Protein AF-A0A0Q2M8T0-F1 (afdb_monomer_lite)

Secondary structure (DSSP, 8-state):
-PPPPPPEE---TTTTTTT----SS-TTHHHHHHHHHTT--HHHHHHHHHHHHHHTT-TTHHHH---HHHHHHHHHHTT-EESSS-TTS-B-HHHHHHHHHH-SEEEEEETTS-EEEEETTEEESSSTTS--S-TTS---S-EEEEEEPPTT----------

Organism: Mycobacterium gordonae (NCBI:txid1778)

Radius of gyration: 14.78 Å; chains: 1; bounding box: 36×41×44 Å

pLDDT: mean 76.25, std 16.38, range [33.78, 93.06]

Foldseek 3Di:
DDDDFQFADEAPLCCVVVVHDDQPPLQQLLLSACSVQLVHHSVVSLVVQQVLCVVVVRHSCNRNPDQVVSSVVSCVVQQKAWFPNDQDDQQAPVSVVVLVVVAQKKWWAFPVGGIWIQGNRHTYHNQGRDDDPPSRGRDPNGTRIMIGHHPPPPPPDDPPDD

Structure (mmCIF, N/CA/C/O backbone):
data_AF-A0A0Q2M8T0-F1
#
_entry.id   AF-A0A0Q2M8T0-F1
#
loop_
_atom_site.group_PDB
_atom_site.id
_atom_site.type_symbol
_atom_site.label_atom_id
_atom_site.label_alt_id
_atom_site.label_comp_id
_atom_site.label_asym_id
_atom_site.label_entity_id
_atom_site.label_seq_id
_atom_site.pdbx_PDB_ins_code
_atom_site.Cartn_x
_atom_site.Cartn_y
_atom_site.Cartn_z
_atom_site.occupancy
_atom_site.B_iso_or_equiv
_atom_site.auth_seq_id
_atom_site.auth_comp_id
_atom_site.auth_asym_id
_atom_site.auth_atom_id
_atom_site.pdbx_PDB_model_num
ATOM 1 N N . MET A 1 1 ? -2.646 9.149 24.767 1.00 40.44 1 MET A N 1
ATOM 2 C CA . MET A 1 1 ? -1.666 8.253 25.423 1.00 40.44 1 MET A CA 1
ATOM 3 C C . MET A 1 1 ? -0.682 7.797 24.356 1.00 40.44 1 MET A C 1
ATOM 5 O O . MET A 1 1 ? -1.153 7.587 23.244 1.00 40.44 1 MET A O 1
ATOM 9 N N . PRO A 1 2 ? 0.635 7.709 24.614 1.00 48.50 2 PRO A N 1
ATOM 10 C CA . PRO A 1 2 ? 1.557 7.165 23.618 1.00 48.50 2 PRO A CA 1
ATOM 11 C C . PRO A 1 2 ? 1.166 5.711 23.328 1.00 48.50 2 PRO A C 1
ATOM 13 O O . PRO A 1 2 ? 0.885 4.961 24.263 1.00 48.50 2 PRO A O 1
ATOM 16 N N . MET A 1 3 ? 1.067 5.346 22.048 1.00 55.81 3 MET A N 1
ATOM 17 C CA . MET A 1 3 ? 0.673 3.994 21.658 1.00 55.81 3 MET A CA 1
ATOM 18 C C . MET A 1 3 ? 1.683 2.961 22.148 1.00 55.81 3 MET A C 1
ATOM 20 O O . MET A 1 3 ? 2.882 3.232 22.229 1.00 55.81 3 MET A O 1
ATOM 24 N N . THR A 1 4 ? 1.200 1.743 22.373 1.00 58.69 4 THR A N 1
ATOM 25 C CA . THR A 1 4 ? 2.047 0.567 22.199 1.00 58.69 4 THR A CA 1
ATOM 26 C C . THR A 1 4 ? 2.417 0.496 20.712 1.00 58.69 4 THR A C 1
ATOM 28 O O . THR A 1 4 ? 1.516 0.454 19.877 1.00 58.69 4 THR A O 1
ATOM 31 N N . PRO A 1 5 ? 3.705 0.541 20.352 1.00 68.81 5 PRO A N 1
ATOM 32 C CA . PRO A 1 5 ? 4.138 0.394 18.967 1.00 68.81 5 PRO A CA 1
ATOM 33 C C . PRO A 1 5 ? 3.562 -0.885 18.367 1.00 68.81 5 PRO A C 1
ATOM 35 O O . PRO A 1 5 ? 3.505 -1.916 19.042 1.00 68.81 5 PRO A O 1
ATOM 38 N N . LEU A 1 6 ? 3.161 -0.823 17.097 1.00 75.50 6 LEU A N 1
A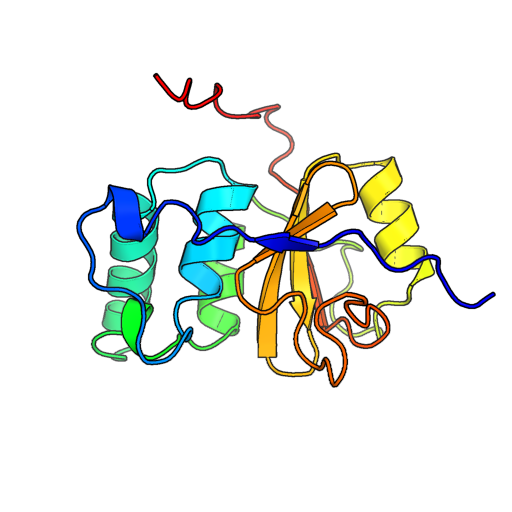TOM 39 C CA . LEU A 1 6 ? 2.759 -2.033 16.390 1.00 75.50 6 LEU A CA 1
ATOM 40 C C . LEU A 1 6 ? 3.987 -2.946 16.231 1.00 75.50 6 LEU A C 1
ATOM 42 O O . LEU A 1 6 ? 5.049 -2.452 15.835 1.00 75.50 6 LEU A O 1
ATOM 46 N N . PRO A 1 7 ? 3.868 -4.257 16.510 1.00 82.62 7 PRO A N 1
ATOM 47 C CA . PRO A 1 7 ? 4.944 -5.207 16.265 1.00 82.62 7 PRO A CA 1
ATOM 48 C C . PRO A 1 7 ? 5.401 -5.162 14.805 1.00 82.62 7 PRO A C 1
ATOM 50 O O . PRO A 1 7 ? 4.567 -5.116 13.899 1.00 82.62 7 PRO A O 1
ATOM 53 N N . LEU A 1 8 ? 6.714 -5.214 14.574 1.00 82.25 8 LEU A N 1
ATOM 54 C CA . LEU A 1 8 ? 7.286 -5.365 13.239 1.00 82.25 8 LEU A CA 1
ATOM 55 C C . LEU A 1 8 ? 7.510 -6.847 12.930 1.00 82.25 8 LEU A C 1
ATOM 57 O O . LEU A 1 8 ? 8.228 -7.542 13.649 1.00 82.25 8 LEU A O 1
ATOM 61 N N . VAL A 1 9 ? 6.945 -7.305 11.821 1.00 86.38 9 VAL A N 1
ATOM 62 C CA . VAL A 1 9 ? 7.237 -8.594 11.199 1.00 86.38 9 VAL A CA 1
ATOM 63 C C . VAL A 1 9 ? 8.039 -8.319 9.934 1.00 86.38 9 VAL A C 1
ATOM 65 O O . VAL A 1 9 ? 7.534 -7.720 8.984 1.00 86.38 9 VAL A O 1
ATOM 68 N N . LEU A 1 10 ? 9.298 -8.760 9.921 1.00 86.06 10 LEU A N 1
ATOM 69 C CA . LEU A 1 10 ? 10.145 -8.621 8.741 1.00 86.06 10 LEU A CA 1
ATOM 70 C C . LEU A 1 10 ? 9.580 -9.472 7.605 1.00 86.06 10 LEU A C 1
ATOM 72 O O . LEU A 1 10 ? 9.553 -10.698 7.687 1.00 86.06 10 LEU A O 1
ATOM 76 N N . SER A 1 11 ? 9.115 -8.805 6.553 1.00 87.12 11 SER A N 1
ATOM 77 C CA . SER A 1 11 ? 8.556 -9.448 5.370 1.00 87.12 11 SER A CA 1
ATOM 78 C C . SER A 1 11 ? 8.988 -8.700 4.118 1.00 87.12 11 SER A C 1
ATOM 80 O O . SER A 1 11 ? 8.799 -7.489 4.000 1.00 87.12 11 SER A O 1
ATOM 82 N N . ASP A 1 12 ? 9.555 -9.434 3.165 1.00 85.44 12 ASP A N 1
ATOM 83 C CA . ASP A 1 12 ? 9.894 -8.931 1.834 1.00 85.44 12 ASP A CA 1
ATOM 84 C C . ASP A 1 12 ? 8.716 -9.048 0.845 1.00 85.44 12 ASP A C 1
ATOM 86 O O . ASP A 1 12 ? 8.883 -8.808 -0.350 1.00 85.44 12 ASP A O 1
ATOM 90 N N . GLY A 1 13 ? 7.535 -9.451 1.332 1.00 83.25 13 GLY A N 1
ATOM 91 C CA . GLY A 1 13 ? 6.342 -9.692 0.525 1.00 83.25 13 GLY A CA 1
ATOM 92 C C . GLY A 1 13 ? 6.471 -10.831 -0.486 1.00 83.25 13 GLY A C 1
ATOM 93 O O . GLY A 1 13 ? 5.680 -10.876 -1.422 1.00 83.25 13 GLY A O 1
ATOM 94 N N . GLY A 1 14 ? 7.456 -11.724 -0.335 1.00 87.12 14 GLY A N 1
ATOM 95 C CA . GLY A 1 14 ? 7.727 -12.823 -1.266 1.00 87.12 14 GLY A CA 1
ATOM 96 C C . GLY A 1 14 ? 8.731 -12.476 -2.369 1.00 87.12 14 GLY A C 1
ATOM 97 O O . GLY A 1 14 ? 8.845 -13.222 -3.342 1.00 87.12 14 GLY A O 1
ATOM 98 N N . ARG A 1 15 ? 9.469 -11.364 -2.247 1.00 86.81 15 ARG A N 1
ATOM 99 C CA . ARG A 1 15 ? 10.483 -10.946 -3.231 1.00 86.81 15 ARG A CA 1
ATOM 100 C C . ARG A 1 15 ? 11.555 -12.016 -3.459 1.00 86.81 15 ARG A C 1
ATOM 102 O O . ARG A 1 15 ? 11.864 -12.329 -4.608 1.00 86.81 15 ARG A O 1
ATOM 109 N N . ALA A 1 16 ? 12.121 -12.579 -2.395 1.00 86.19 16 ALA A N 1
ATOM 110 C CA . ALA A 1 16 ? 13.143 -13.617 -2.501 1.00 86.19 16 ALA A CA 1
ATOM 111 C C . ALA A 1 16 ? 12.574 -14.908 -3.111 1.00 86.19 16 ALA A C 1
ATOM 113 O O . ALA A 1 16 ? 13.211 -15.512 -3.973 1.00 86.19 16 ALA A O 1
ATOM 114 N N . ALA A 1 17 ? 11.347 -15.289 -2.733 1.00 86.06 17 ALA A N 1
ATOM 115 C CA . ALA A 1 17 ? 10.642 -16.437 -3.310 1.00 86.06 17 ALA A CA 1
ATOM 116 C C . ALA A 1 17 ? 10.350 -16.253 -4.812 1.00 86.06 17 ALA A C 1
ATOM 118 O O . ALA A 1 17 ? 10.358 -17.217 -5.573 1.00 86.06 17 ALA A O 1
ATOM 119 N N . ALA A 1 18 ? 10.176 -15.008 -5.264 1.00 83.81 18 ALA A N 1
ATOM 120 C CA . ALA A 1 18 ? 10.074 -14.648 -6.676 1.00 83.81 18 ALA A CA 1
ATOM 121 C C . ALA A 1 18 ? 11.407 -14.747 -7.451 1.00 83.81 18 ALA A C 1
ATOM 123 O O . ALA A 1 18 ? 11.437 -14.460 -8.648 1.00 83.81 18 ALA A O 1
ATOM 124 N N . GLY A 1 19 ? 12.511 -15.130 -6.797 1.00 82.38 19 GLY A N 1
ATOM 125 C CA . GLY A 1 19 ? 13.833 -15.255 -7.414 1.00 82.38 19 GLY A CA 1
ATOM 126 C C . GLY A 1 19 ? 14.527 -13.917 -7.681 1.00 82.38 19 GLY A C 1
ATOM 127 O O . GLY A 1 19 ? 15.525 -13.875 -8.400 1.00 82.38 19 GLY A O 1
ATOM 128 N N . LEU A 1 20 ? 14.013 -12.820 -7.120 1.00 79.38 20 LEU A N 1
ATOM 129 C CA . LEU A 1 20 ? 14.614 -11.500 -7.263 1.00 79.38 20 LEU A CA 1
ATOM 130 C C . LEU A 1 20 ? 15.709 -11.305 -6.214 1.00 79.38 20 LEU A C 1
ATOM 132 O O . LEU A 1 20 ? 15.546 -11.640 -5.040 1.00 79.38 20 LEU A O 1
ATOM 136 N N . VAL A 1 21 ? 16.829 -10.718 -6.641 1.00 74.44 21 VAL A N 1
ATOM 137 C CA . VAL A 1 21 ? 17.949 -10.367 -5.756 1.00 74.44 21 VAL A CA 1
ATOM 138 C C . VAL A 1 21 ? 17.433 -9.461 -4.623 1.00 74.44 21 VAL A C 1
ATOM 140 O O . VAL A 1 21 ? 16.552 -8.619 -4.882 1.00 74.44 21 VAL A O 1
ATOM 143 N N . PRO A 1 22 ? 17.955 -9.602 -3.382 1.00 63.69 22 PRO A N 1
ATOM 144 C CA . PRO A 1 22 ? 17.628 -8.699 -2.284 1.00 63.69 22 PRO A CA 1
ATOM 145 C C . PRO A 1 22 ? 17.687 -7.247 -2.753 1.00 63.69 22 PRO A C 1
ATOM 147 O O . PRO A 1 22 ? 18.658 -6.836 -3.394 1.00 63.69 22 PRO A O 1
ATOM 150 N N . ALA A 1 23 ? 16.615 -6.493 -2.504 1.00 57.53 23 ALA A N 1
ATOM 151 C CA . ALA A 1 23 ? 16.504 -5.128 -2.993 1.00 57.53 23 ALA A CA 1
ATOM 152 C C . ALA A 1 23 ? 17.671 -4.298 -2.444 1.00 57.53 23 ALA A C 1
ATOM 154 O O . ALA A 1 23 ? 17.764 -4.073 -1.242 1.00 57.53 23 ALA A O 1
ATOM 155 N N . VAL A 1 24 ? 18.541 -3.795 -3.323 1.00 54.34 24 VAL A N 1
ATOM 156 C CA . VAL A 1 24 ? 19.629 -2.884 -2.924 1.00 54.34 24 VAL A CA 1
ATOM 157 C C . VAL A 1 24 ? 19.059 -1.575 -2.358 1.00 54.34 24 VAL A C 1
ATOM 159 O O . VAL A 1 24 ? 19.718 -0.881 -1.590 1.00 54.34 24 VAL A O 1
ATOM 162 N N . THR A 1 25 ? 17.820 -1.230 -2.726 1.00 59.72 25 THR A N 1
ATOM 163 C CA . THR A 1 25 ? 17.234 0.089 -2.475 1.00 59.72 25 THR A CA 1
ATOM 164 C C . THR A 1 25 ? 15.950 0.080 -1.635 1.00 59.72 25 THR A C 1
ATOM 166 O O . THR A 1 25 ? 15.501 1.159 -1.269 1.00 59.72 25 THR A O 1
ATOM 169 N N . ASN A 1 26 ? 15.353 -1.075 -1.297 1.00 68.31 26 ASN A N 1
ATOM 170 C CA . ASN A 1 26 ? 14.044 -1.197 -0.611 1.00 68.31 26 ASN A CA 1
ATOM 171 C C . ASN A 1 26 ? 12.889 -0.355 -1.211 1.00 68.31 26 ASN A C 1
ATOM 173 O O . ASN A 1 26 ? 11.845 -0.194 -0.574 1.00 68.31 26 ASN A O 1
ATOM 177 N N . LYS A 1 27 ? 13.049 0.157 -2.439 1.00 79.75 27 LYS A N 1
ATOM 178 C CA . LYS A 1 27 ? 12.129 1.097 -3.103 1.00 79.75 27 LYS A CA 1
ATOM 179 C C . LYS A 1 27 ? 10.836 0.455 -3.612 1.00 79.75 27 LYS A C 1
ATOM 181 O O . LYS A 1 27 ? 9.929 1.154 -4.046 1.00 79.75 27 LYS A O 1
ATOM 186 N N . ASP A 1 28 ? 10.724 -0.861 -3.522 1.00 85.19 28 ASP A N 1
ATOM 187 C CA . ASP A 1 28 ? 9.563 -1.661 -3.902 1.00 85.19 28 ASP A CA 1
ATOM 188 C C . ASP A 1 28 ? 8.504 -1.755 -2.787 1.00 85.19 28 ASP A C 1
ATOM 190 O O . ASP A 1 28 ? 7.723 -2.703 -2.756 1.00 85.19 28 ASP A O 1
ATOM 194 N N . CYS A 1 29 ? 8.464 -0.790 -1.860 1.00 88.00 29 CYS A N 1
ATOM 195 C CA . CYS A 1 29 ? 7.529 -0.783 -0.729 1.00 88.00 29 CYS A CA 1
ATOM 196 C C . CYS A 1 29 ? 6.064 -0.908 -1.170 1.00 88.00 29 CYS A C 1
ATOM 198 O O . CYS A 1 29 ? 5.305 -1.657 -0.564 1.00 88.00 29 CYS A O 1
ATOM 200 N N . VAL A 1 30 ? 5.695 -0.285 -2.294 1.00 90.62 30 VAL A N 1
ATOM 201 C CA . VAL A 1 30 ? 4.360 -0.426 -2.894 1.00 90.62 30 VAL A CA 1
ATOM 202 C C . VAL A 1 30 ? 4.073 -1.872 -3.296 1.00 90.62 30 VAL A C 1
ATOM 204 O O . VAL A 1 30 ? 3.016 -2.405 -2.963 1.00 90.62 30 VAL A O 1
ATOM 207 N N . THR A 1 31 ? 5.027 -2.529 -3.960 1.00 92.44 31 THR A N 1
ATOM 208 C CA . THR A 1 31 ? 4.906 -3.935 -4.361 1.00 92.44 31 THR A CA 1
ATOM 209 C C . THR A 1 31 ? 4.770 -4.839 -3.141 1.00 92.44 31 THR A C 1
ATOM 211 O O . THR A 1 31 ? 3.869 -5.672 -3.101 1.00 92.44 31 THR A O 1
ATOM 214 N N . ARG A 1 32 ? 5.617 -4.648 -2.120 1.00 91.38 32 ARG A N 1
ATOM 215 C CA . ARG A 1 32 ? 5.575 -5.448 -0.886 1.00 91.38 32 ARG A CA 1
ATOM 216 C C . ARG A 1 32 ? 4.254 -5.263 -0.145 1.00 91.38 32 ARG A C 1
ATOM 218 O O . ARG A 1 32 ? 3.597 -6.249 0.170 1.00 91.38 32 ARG A O 1
ATOM 225 N N . ALA A 1 33 ? 3.838 -4.018 0.083 1.00 92.00 33 ALA A N 1
ATOM 226 C CA . ALA A 1 33 ? 2.611 -3.703 0.807 1.00 92.00 33 ALA A CA 1
ATOM 227 C C . ALA A 1 33 ? 1.373 -4.310 0.132 1.00 92.00 33 ALA A C 1
ATOM 229 O O . ALA A 1 33 ? 0.547 -4.920 0.807 1.00 92.00 33 ALA A O 1
ATOM 230 N N . ILE A 1 34 ? 1.262 -4.206 -1.197 1.00 93.06 34 ILE A N 1
ATOM 231 C CA . ILE A 1 34 ? 0.140 -4.796 -1.940 1.00 93.06 34 ILE A CA 1
ATOM 232 C C . ILE A 1 34 ? 0.235 -6.327 -1.963 1.00 93.06 34 ILE A C 1
ATOM 234 O O . ILE A 1 34 ? -0.779 -6.987 -1.756 1.00 93.06 34 ILE A O 1
ATOM 238 N N . ALA A 1 35 ? 1.420 -6.914 -2.165 1.00 92.94 35 ALA A N 1
ATOM 239 C CA . ALA A 1 35 ? 1.590 -8.371 -2.153 1.00 92.94 35 ALA A CA 1
ATOM 240 C C . ALA A 1 35 ? 1.177 -8.980 -0.805 1.00 92.94 35 ALA A C 1
ATOM 242 O O . ALA A 1 35 ? 0.445 -9.969 -0.767 1.00 92.94 35 ALA A O 1
ATOM 243 N N . ILE A 1 36 ? 1.573 -8.340 0.297 1.00 91.94 36 ILE A N 1
ATOM 244 C CA . ILE A 1 36 ? 1.228 -8.767 1.654 1.00 91.94 36 ILE A CA 1
ATOM 245 C C . ILE A 1 36 ? -0.256 -8.520 1.943 1.00 91.94 36 ILE A C 1
ATOM 247 O O . ILE A 1 36 ? -0.963 -9.437 2.363 1.00 91.94 36 ILE A O 1
ATOM 251 N N . GLY A 1 37 ? -0.735 -7.294 1.717 1.00 90.69 37 GLY A N 1
ATOM 252 C CA . GLY A 1 37 ? -2.095 -6.883 2.065 1.00 90.69 37 GLY A CA 1
ATOM 253 C C . GLY A 1 37 ? -3.165 -7.577 1.222 1.00 90.69 37 GLY A C 1
ATOM 254 O O . GLY A 1 37 ? -4.152 -8.071 1.759 1.00 90.69 37 GLY A O 1
ATOM 255 N N . ASP A 1 38 ? -2.957 -7.671 -0.092 1.00 90.94 38 ASP A N 1
ATOM 256 C CA . ASP A 1 38 ? -3.898 -8.308 -1.026 1.00 90.94 38 ASP A CA 1
ATOM 257 C C . ASP A 1 38 ? -3.652 -9.819 -1.183 1.00 90.94 38 ASP A C 1
ATOM 259 O O . ASP A 1 38 ? -4.379 -10.499 -1.911 1.00 90.94 38 ASP A O 1
ATOM 263 N N . ARG A 1 39 ? -2.631 -10.352 -0.492 1.00 89.50 39 ARG A N 1
ATOM 264 C CA . ARG A 1 39 ? -2.213 -11.763 -0.522 1.00 89.50 39 ARG A CA 1
ATOM 265 C C . ARG A 1 39 ? -1.972 -12.268 -1.943 1.00 89.50 39 ARG A C 1
ATOM 267 O O . ARG A 1 39 ? -2.480 -13.318 -2.342 1.00 89.50 39 ARG A O 1
ATOM 274 N N . ARG A 1 40 ? -1.210 -11.501 -2.719 1.00 90.06 40 ARG A N 1
ATOM 275 C CA . ARG A 1 40 ? -0.853 -11.841 -4.100 1.00 90.06 40 ARG A CA 1
ATOM 276 C C . ARG A 1 40 ? 0.607 -12.247 -4.221 1.00 90.06 40 ARG A C 1
ATOM 278 O O . ARG A 1 40 ? 1.434 -11.730 -3.471 1.00 90.06 40 ARG A O 1
ATOM 285 N N . PRO A 1 41 ? 0.947 -13.100 -5.203 1.00 91.25 41 PRO A N 1
ATOM 286 C CA . PRO A 1 41 ? 2.336 -13.359 -5.541 1.00 91.25 41 PRO A CA 1
ATOM 287 C C . PRO A 1 41 ? 3.077 -12.048 -5.811 1.00 91.25 41 PRO A C 1
ATOM 289 O O . PRO A 1 41 ? 2.600 -11.202 -6.573 1.00 91.25 41 PRO A O 1
ATOM 292 N N . TYR A 1 42 ? 4.268 -11.902 -5.228 1.00 90.75 42 TYR A N 1
ATOM 293 C CA . TYR A 1 42 ? 5.110 -10.722 -5.428 1.00 90.75 42 TYR A CA 1
ATOM 294 C C . TYR A 1 42 ? 5.298 -10.404 -6.917 1.00 90.75 42 TYR A C 1
ATOM 296 O O . TYR A 1 42 ? 5.203 -9.252 -7.326 1.00 90.75 42 TYR A O 1
ATOM 304 N N . THR A 1 43 ? 5.522 -11.430 -7.745 1.00 90.88 43 THR A N 1
ATOM 305 C CA . THR A 1 43 ? 5.708 -11.300 -9.199 1.00 90.88 43 THR A CA 1
ATOM 306 C C . THR A 1 43 ? 4.507 -10.675 -9.901 1.00 90.88 43 THR A C 1
ATOM 308 O O . THR A 1 43 ? 4.691 -9.838 -10.783 1.00 90.88 43 THR A O 1
ATOM 311 N N . GLU A 1 44 ? 3.290 -11.047 -9.503 1.00 93.06 44 GLU A N 1
ATOM 312 C CA . GLU A 1 44 ? 2.049 -10.511 -10.064 1.00 93.06 44 GLU A CA 1
ATOM 313 C C . GLU A 1 44 ? 1.929 -9.018 -9.743 1.00 93.06 44 GLU A C 1
ATOM 315 O O . GLU A 1 44 ? 1.733 -8.193 -10.637 1.00 93.06 44 GLU A O 1
ATOM 320 N N . VAL A 1 45 ? 2.130 -8.648 -8.477 1.00 92.75 45 VAL A N 1
ATOM 321 C CA . VAL A 1 45 ? 2.069 -7.245 -8.047 1.00 92.75 45 VAL A CA 1
ATOM 322 C C . VAL A 1 45 ? 3.196 -6.428 -8.672 1.00 92.75 45 VAL A C 1
ATOM 324 O O . VAL A 1 45 ? 2.969 -5.311 -9.131 1.00 92.75 45 VAL A O 1
ATOM 327 N N . HIS A 1 46 ? 4.401 -6.989 -8.754 1.00 91.44 46 HIS A N 1
ATOM 328 C CA . HIS A 1 46 ? 5.543 -6.348 -9.393 1.00 91.44 46 HIS A CA 1
ATOM 329 C C . HIS A 1 46 ? 5.220 -6.001 -10.848 1.00 91.44 46 HIS A C 1
ATOM 331 O O . HIS A 1 46 ? 5.438 -4.869 -11.271 1.00 91.44 46 HIS A O 1
ATOM 337 N N . GLN A 1 47 ? 4.634 -6.936 -11.601 1.00 92.00 47 GLN A N 1
ATOM 338 C CA . GLN A 1 47 ? 4.192 -6.692 -12.975 1.00 92.00 47 GLN A CA 1
ATOM 339 C C . GLN A 1 47 ? 3.120 -5.598 -13.055 1.00 92.00 47 GLN A C 1
ATOM 341 O O . GLN A 1 47 ? 3.212 -4.737 -13.930 1.00 92.00 47 GLN A O 1
ATOM 346 N N . MET A 1 48 ? 2.150 -5.579 -12.133 1.00 92.88 48 MET A N 1
ATOM 347 C CA . MET A 1 48 ? 1.135 -4.518 -12.063 1.00 92.88 48 MET A CA 1
ATOM 348 C C . MET A 1 48 ? 1.763 -3.141 -11.826 1.00 92.88 48 MET A C 1
ATOM 350 O O . MET A 1 48 ? 1.438 -2.189 -12.534 1.00 92.88 48 MET A O 1
ATOM 354 N N . VAL A 1 49 ? 2.695 -3.033 -10.874 1.00 90.69 49 VAL A N 1
ATOM 355 C CA . VAL A 1 49 ? 3.401 -1.779 -10.567 1.00 90.69 49 VAL A CA 1
ATOM 356 C C . VAL A 1 49 ? 4.289 -1.353 -11.736 1.00 90.69 49 VAL A C 1
ATOM 358 O O . VAL A 1 49 ? 4.291 -0.179 -12.105 1.00 90.69 49 VAL A O 1
ATOM 361 N N . THR A 1 50 ? 5.006 -2.287 -12.371 1.00 90.38 50 THR A N 1
ATOM 362 C CA . THR A 1 50 ? 5.791 -2.005 -13.581 1.00 90.38 50 THR A CA 1
ATOM 363 C C . THR A 1 50 ? 4.901 -1.482 -14.706 1.00 90.38 50 THR A C 1
ATOM 365 O O . THR A 1 50 ? 5.259 -0.492 -15.344 1.00 90.38 50 THR A O 1
ATOM 368 N N . GLN A 1 51 ? 3.750 -2.111 -14.954 1.00 90.56 51 GLN A N 1
ATOM 369 C CA . GLN A 1 51 ? 2.830 -1.684 -16.007 1.00 90.56 51 GLN A CA 1
ATOM 370 C C . GLN A 1 51 ? 2.247 -0.298 -15.710 1.00 90.56 51 GLN A C 1
ATOM 372 O O . GLN A 1 51 ? 2.313 0.579 -16.566 1.00 90.56 51 GLN A O 1
ATOM 377 N N . ALA A 1 52 ? 1.781 -0.063 -14.482 1.00 88.56 52 ALA A N 1
ATOM 378 C CA . ALA A 1 52 ? 1.269 1.241 -14.071 1.00 88.56 52 ALA A CA 1
ATOM 379 C C . ALA A 1 52 ? 2.340 2.345 -14.166 1.00 88.56 52 ALA A C 1
ATOM 381 O O . ALA A 1 52 ? 2.046 3.470 -14.564 1.00 88.56 52 ALA A O 1
ATOM 382 N N . GLY A 1 53 ? 3.600 2.019 -13.857 1.00 86.50 53 GLY A N 1
ATOM 383 C CA . GLY A 1 53 ? 4.739 2.908 -14.078 1.00 86.50 53 GLY A CA 1
ATOM 384 C C . GLY A 1 53 ? 4.951 3.241 -15.555 1.00 86.50 53 GLY A C 1
ATOM 385 O O . GLY A 1 53 ? 5.082 4.413 -15.906 1.00 86.50 53 GLY A O 1
ATOM 386 N N . ARG A 1 54 ? 4.918 2.236 -16.440 1.00 87.38 54 ARG A N 1
ATOM 387 C CA . ARG A 1 54 ? 5.061 2.426 -17.897 1.00 87.38 54 ARG A CA 1
ATOM 388 C C . ARG A 1 54 ? 3.971 3.314 -18.480 1.00 87.38 54 ARG A C 1
ATOM 390 O O . ARG A 1 54 ? 4.294 4.197 -19.273 1.00 87.38 54 ARG A O 1
ATOM 397 N N . ASP A 1 55 ? 2.726 3.132 -18.051 1.00 86.69 55 ASP A N 1
ATOM 398 C CA . ASP A 1 55 ? 1.592 3.959 -18.484 1.00 86.69 55 ASP A CA 1
ATOM 399 C C . ASP A 1 55 ? 1.793 5.444 -18.119 1.00 86.69 55 ASP A C 1
ATOM 401 O O . ASP A 1 55 ? 1.247 6.334 -18.769 1.00 86.69 55 ASP A O 1
ATOM 405 N N . MET A 1 56 ? 2.633 5.716 -17.116 1.00 81.88 56 MET A N 1
ATOM 406 C CA . MET A 1 56 ? 3.014 7.055 -16.656 1.00 81.88 56 MET A CA 1
ATOM 407 C C . MET A 1 56 ? 4.437 7.461 -17.063 1.00 81.88 56 MET A C 1
ATOM 409 O O . MET A 1 56 ? 4.970 8.432 -16.531 1.00 81.88 56 MET A O 1
ATOM 413 N N . GLN A 1 57 ? 5.054 6.741 -18.008 1.00 85.56 57 GLN A N 1
ATOM 414 C CA . GLN A 1 57 ? 6.414 6.990 -18.507 1.00 85.56 57 GLN A CA 1
ATOM 415 C C . GLN A 1 57 ? 7.506 6.930 -17.417 1.00 85.56 57 GLN A C 1
ATOM 417 O O . GLN A 1 57 ? 8.545 7.580 -17.526 1.00 85.56 57 GLN A O 1
ATOM 422 N N . LEU A 1 58 ? 7.290 6.116 -16.380 1.00 80.62 58 LEU A N 1
ATOM 423 C CA . LEU A 1 58 ? 8.243 5.812 -15.312 1.00 80.62 58 LEU A CA 1
ATOM 424 C C . LEU A 1 58 ? 8.818 4.398 -15.525 1.00 80.62 58 LEU A C 1
ATOM 426 O O . LEU A 1 58 ? 8.190 3.416 -15.110 1.00 80.62 58 LEU A O 1
ATOM 430 N N . PRO A 1 59 ? 9.980 4.253 -16.193 1.00 76.81 59 PRO A N 1
ATOM 431 C CA . PRO A 1 59 ? 10.611 2.949 -16.359 1.00 76.81 59 PRO A CA 1
ATOM 432 C C . PRO A 1 59 ? 11.018 2.369 -14.999 1.00 76.81 59 PRO A C 1
ATOM 434 O O . PRO A 1 59 ? 11.428 3.093 -14.092 1.00 76.81 59 PRO A O 1
ATOM 437 N N . ASP A 1 60 ? 10.888 1.048 -14.869 1.00 79.62 60 ASP A N 1
ATOM 438 C CA . ASP A 1 60 ? 11.325 0.276 -13.700 1.00 79.62 60 ASP A CA 1
ATOM 439 C C . ASP A 1 60 ? 10.732 0.759 -12.364 1.00 79.62 60 ASP A C 1
ATOM 441 O O . ASP A 1 60 ? 11.351 0.641 -11.309 1.00 79.62 60 ASP A O 1
ATOM 445 N N . ALA A 1 61 ? 9.501 1.284 -12.391 1.00 79.81 61 ALA A N 1
ATOM 446 C CA . ALA A 1 61 ? 8.819 1.836 -11.216 1.00 79.81 61 ALA A CA 1
ATOM 447 C C . ALA A 1 61 ? 8.716 0.852 -10.034 1.00 79.81 61 ALA A C 1
ATOM 449 O O . ALA A 1 61 ? 8.737 1.262 -8.876 1.00 79.81 61 ALA A O 1
ATOM 450 N N . ALA A 1 62 ? 8.645 -0.451 -10.312 1.00 79.12 62 ALA A N 1
ATOM 451 C CA . ALA A 1 62 ? 8.614 -1.476 -9.271 1.00 79.12 62 ALA A CA 1
ATOM 452 C C . ALA A 1 62 ? 9.955 -1.616 -8.522 1.00 79.12 62 ALA A C 1
ATOM 454 O O . ALA A 1 62 ? 9.953 -2.028 -7.367 1.00 79.12 62 ALA A O 1
ATOM 455 N N . GLU A 1 63 ? 11.081 -1.236 -9.136 1.00 78.62 63 GLU A N 1
ATOM 456 C CA . GLU A 1 63 ? 12.425 -1.321 -8.541 1.00 78.62 63 GLU A CA 1
ATOM 457 C C . GLU A 1 63 ? 12.973 0.040 -8.090 1.00 78.62 63 GLU A C 1
ATOM 459 O O . GLU A 1 63 ? 13.747 0.130 -7.135 1.00 78.62 63 GLU A O 1
ATOM 464 N N . ASN A 1 64 ? 12.561 1.114 -8.766 1.00 79.44 64 ASN A N 1
ATOM 465 C CA . ASN A 1 64 ? 13.015 2.480 -8.510 1.00 79.44 64 ASN A CA 1
ATOM 466 C C . ASN A 1 64 ? 12.047 3.298 -7.652 1.00 79.44 64 ASN A C 1
ATOM 468 O O . ASN A 1 64 ? 12.349 4.447 -7.320 1.00 79.44 64 ASN A O 1
ATOM 472 N N . GLY A 1 65 ? 10.934 2.690 -7.248 1.00 79.19 65 GLY A N 1
ATOM 473 C CA . GLY A 1 65 ? 9.854 3.356 -6.545 1.00 79.19 65 GLY A CA 1
ATOM 474 C C . GLY A 1 65 ? 8.875 3.994 -7.518 1.00 79.19 65 GLY A C 1
ATOM 475 O O . GLY A 1 65 ? 9.209 4.376 -8.643 1.00 79.19 65 GLY A O 1
ATOM 476 N N . VAL A 1 66 ? 7.636 4.109 -7.062 1.00 81.00 66 VAL A N 1
ATOM 477 C CA . VAL A 1 66 ? 6.544 4.681 -7.838 1.00 81.00 66 VAL A CA 1
ATOM 478 C C . VAL A 1 66 ? 5.924 5.834 -7.061 1.00 81.00 66 VAL A C 1
ATOM 480 O O . VAL A 1 66 ? 5.887 5.825 -5.832 1.00 81.00 66 VAL A O 1
ATOM 483 N N . ASN A 1 67 ? 5.444 6.851 -7.777 1.00 81.00 67 ASN A N 1
ATOM 484 C CA . ASN A 1 67 ? 4.696 7.936 -7.157 1.00 81.00 67 ASN A CA 1
ATOM 485 C C . ASN A 1 67 ? 3.456 7.366 -6.436 1.00 81.00 67 ASN A C 1
ATOM 487 O O . ASN A 1 67 ? 2.745 6.523 -6.984 1.00 81.00 67 ASN A O 1
ATOM 491 N N . LEU A 1 68 ? 3.175 7.841 -5.221 1.00 81.44 68 LEU A N 1
ATOM 492 C CA . LEU A 1 68 ? 2.076 7.342 -4.384 1.00 81.44 68 LEU A CA 1
ATOM 493 C C . LEU A 1 68 ? 0.695 7.553 -5.013 1.00 81.44 68 LEU A C 1
ATOM 495 O O . LEU A 1 68 ? -0.226 6.795 -4.736 1.00 81.44 68 LEU A O 1
ATOM 499 N N . ASN A 1 69 ? 0.551 8.493 -5.950 1.00 82.50 69 ASN A N 1
ATOM 500 C CA . ASN A 1 69 ? -0.666 8.606 -6.754 1.00 82.50 69 ASN A CA 1
ATOM 501 C C . ASN A 1 69 ? -0.913 7.360 -7.619 1.00 82.50 69 ASN A C 1
ATOM 503 O O . ASN A 1 69 ? -2.064 6.968 -7.808 1.00 82.50 69 ASN A O 1
ATOM 507 N N . VAL A 1 70 ? 0.147 6.713 -8.114 1.00 85.56 70 VAL A N 1
ATOM 508 C CA . VAL A 1 70 ? 0.044 5.449 -8.860 1.00 85.56 70 VAL A CA 1
ATOM 509 C C . VAL A 1 70 ? -0.340 4.317 -7.920 1.00 85.56 70 VAL A C 1
ATOM 511 O O . VAL A 1 70 ? -1.213 3.523 -8.255 1.00 85.56 70 VAL A O 1
ATOM 514 N N . ALA A 1 71 ? 0.260 4.277 -6.727 1.00 87.44 71 ALA A N 1
ATOM 515 C CA . ALA A 1 71 ? -0.086 3.302 -5.697 1.00 87.44 71 ALA A CA 1
ATOM 516 C C . ALA A 1 71 ? -1.560 3.432 -5.279 1.00 87.44 71 ALA A C 1
ATOM 518 O O . ALA A 1 71 ? -2.289 2.446 -5.281 1.00 87.44 71 ALA A O 1
ATOM 519 N N . ALA A 1 72 ? -2.031 4.655 -5.025 1.00 88.31 72 ALA A N 1
ATOM 520 C CA . ALA A 1 72 ? -3.427 4.937 -4.705 1.00 88.31 72 ALA A CA 1
ATOM 521 C C . ALA A 1 72 ? -4.378 4.518 -5.839 1.00 88.31 72 ALA A C 1
ATOM 523 O O . ALA A 1 72 ? -5.438 3.950 -5.574 1.00 88.31 72 ALA A O 1
ATOM 524 N N . LYS A 1 73 ? -3.997 4.755 -7.104 1.00 89.12 73 LYS A N 1
ATOM 525 C CA . LYS A 1 73 ? -4.770 4.300 -8.268 1.00 89.12 73 LYS A CA 1
ATOM 526 C C . LYS A 1 73 ? -4.831 2.770 -8.339 1.00 89.12 73 LYS A C 1
ATOM 528 O O . LYS A 1 73 ? -5.916 2.224 -8.498 1.00 89.12 73 LYS A O 1
ATOM 533 N N . LEU A 1 74 ? -3.694 2.090 -8.192 1.00 90.94 74 LEU A N 1
ATOM 534 C CA . LEU A 1 74 ? -3.610 0.625 -8.178 1.00 90.94 74 LEU A CA 1
ATOM 535 C C . LEU A 1 74 ? -4.481 0.027 -7.072 1.00 90.94 74 LEU A C 1
ATOM 537 O O . LEU A 1 74 ? -5.278 -0.864 -7.339 1.00 90.94 74 LEU A O 1
ATOM 541 N N . LEU A 1 75 ? -4.380 0.550 -5.850 1.00 91.81 75 LEU A N 1
ATOM 542 C CA . LEU A 1 75 ? -5.215 0.140 -4.721 1.00 91.81 75 LEU A CA 1
ATOM 543 C C . LEU A 1 75 ? -6.704 0.309 -5.043 1.00 91.81 75 LEU A C 1
ATOM 545 O O . LEU A 1 75 ? -7.488 -0.620 -4.851 1.00 91.81 75 LEU A O 1
ATOM 549 N N . HIS A 1 76 ? -7.092 1.452 -5.608 1.00 90.56 76 HIS A N 1
ATOM 550 C CA . HIS A 1 76 ? -8.470 1.693 -6.023 1.00 90.56 76 HIS A CA 1
ATOM 551 C C . HIS A 1 76 ? -8.956 0.696 -7.091 1.00 90.56 76 HIS A C 1
ATOM 553 O O . HIS A 1 76 ? -10.067 0.170 -6.966 1.00 90.56 76 HIS A O 1
ATOM 559 N N . ASP A 1 77 ? -8.138 0.417 -8.111 1.00 90.81 77 ASP A N 1
ATOM 560 C CA . ASP A 1 77 ? -8.432 -0.560 -9.170 1.00 90.81 77 ASP A CA 1
ATOM 561 C C . ASP A 1 77 ? -8.546 -1.992 -8.610 1.00 90.81 77 ASP A C 1
ATOM 563 O O . ASP A 1 77 ? -9.355 -2.788 -9.088 1.00 90.81 77 ASP A O 1
ATOM 567 N N . LEU A 1 78 ? -7.784 -2.307 -7.556 1.00 91.00 78 LEU A N 1
ATOM 568 C CA . LEU A 1 78 ? -7.868 -3.561 -6.800 1.00 91.00 78 LEU A CA 1
ATOM 569 C C . LEU A 1 78 ? -9.077 -3.617 -5.849 1.00 91.00 78 LEU A C 1
ATOM 571 O O . LEU A 1 78 ? -9.318 -4.648 -5.226 1.00 91.00 78 LEU A O 1
ATOM 575 N N . GLY A 1 79 ? -9.857 -2.539 -5.754 1.00 91.25 79 GLY A N 1
ATOM 576 C CA . GLY A 1 79 ? -11.053 -2.457 -4.918 1.00 91.25 79 GLY A CA 1
ATOM 577 C C . GLY A 1 79 ? -10.803 -1.966 -3.493 1.00 91.25 79 GLY A C 1
ATOM 578 O O . GLY A 1 79 ? -11.762 -1.836 -2.736 1.00 91.25 79 GLY A O 1
ATOM 579 N N . TRP A 1 80 ? -9.562 -1.633 -3.135 1.00 91.50 80 TRP A N 1
ATOM 580 C CA . TRP A 1 80 ? -9.243 -1.032 -1.843 1.00 91.50 80 TRP A CA 1
ATOM 581 C C . TRP A 1 80 ? -9.840 0.375 -1.737 1.00 91.50 80 TRP A C 1
ATOM 583 O O . TRP A 1 80 ? -10.045 1.077 -2.741 1.00 91.50 80 TRP A O 1
ATOM 593 N N . ARG A 1 81 ? -10.151 0.789 -0.508 1.00 88.81 81 ARG A N 1
ATOM 594 C CA . ARG A 1 81 ? -10.839 2.055 -0.216 1.00 88.81 81 ARG A CA 1
ATOM 595 C C . ARG A 1 81 ? -10.134 2.824 0.899 1.00 88.81 81 ARG A C 1
ATOM 597 O O . ARG A 1 81 ? -9.736 2.204 1.877 1.00 88.81 81 ARG A O 1
ATOM 604 N N . PRO A 1 82 ? -9.962 4.151 0.785 1.00 86.81 82 PRO A N 1
ATOM 605 C CA . PRO A 1 82 ? -9.358 4.945 1.852 1.00 86.81 82 PRO A CA 1
ATOM 606 C C . PRO A 1 82 ? -10.236 4.980 3.120 1.00 86.81 82 PRO A C 1
ATOM 608 O O . PRO A 1 82 ? -11.463 4.973 3.025 1.00 86.81 82 PRO A O 1
ATOM 611 N N . VAL A 1 83 ? -9.607 5.050 4.299 1.00 81.81 83 VAL A N 1
ATOM 612 C CA . VAL A 1 83 ? -10.241 5.135 5.627 1.00 81.81 83 VAL A CA 1
ATOM 613 C C . VAL A 1 83 ? -9.672 6.329 6.416 1.00 81.81 83 VAL A C 1
ATOM 615 O O . VAL A 1 83 ? -8.453 6.386 6.583 1.00 81.81 83 VAL A O 1
ATOM 618 N N . PRO A 1 84 ? -10.507 7.244 6.962 1.00 70.06 84 PRO A N 1
ATOM 619 C CA . PRO A 1 84 ? -11.919 7.459 6.633 1.00 70.06 84 PRO A CA 1
ATOM 620 C C . PRO A 1 84 ? -12.064 7.919 5.169 1.00 70.06 84 PRO A C 1
ATOM 622 O O . PRO A 1 84 ? -11.079 8.299 4.544 1.00 70.06 84 PRO A O 1
ATOM 625 N N . GLU A 1 85 ? -13.280 7.922 4.606 1.00 58.47 85 GLU A N 1
ATOM 626 C CA . GLU A 1 85 ? -13.548 8.325 3.202 1.00 58.47 85 GLU A CA 1
ATOM 627 C C . GLU A 1 85 ? -13.034 9.737 2.822 1.00 58.47 85 GLU A C 1
ATOM 629 O O . GLU A 1 85 ? -13.096 10.140 1.660 1.00 58.47 85 GLU A O 1
ATOM 634 N N . VAL A 1 86 ? -12.508 10.502 3.783 1.00 44.34 86 VAL A N 1
ATOM 635 C CA . VAL A 1 86 ? -12.021 11.868 3.623 1.00 44.34 86 VAL A CA 1
ATOM 636 C C . VAL A 1 86 ? -10.488 11.889 3.558 1.00 44.34 86 VAL A C 1
ATOM 638 O O . VAL A 1 86 ? -9.798 11.828 4.574 1.00 44.34 86 VAL A O 1
ATOM 641 N N . ARG A 1 87 ? -9.944 12.044 2.343 1.00 48.41 87 ARG A N 1
ATOM 642 C CA . ARG A 1 87 ? -8.562 12.515 2.122 1.00 48.41 87 ARG A CA 1
ATOM 643 C C . ARG A 1 87 ? -8.394 13.916 2.739 1.00 48.41 87 ARG A C 1
ATOM 645 O O . ARG A 1 87 ? -9.286 14.745 2.577 1.00 48.41 87 ARG A O 1
ATOM 652 N N . ASN A 1 88 ? -7.226 14.203 3.330 1.00 49.06 88 ASN A N 1
ATOM 653 C CA . ASN A 1 88 ? -6.732 15.531 3.774 1.00 49.06 88 ASN A CA 1
ATOM 654 C C . ASN A 1 88 ? -6.898 15.929 5.256 1.00 49.06 88 ASN A C 1
ATOM 656 O O . ASN A 1 88 ? -6.619 17.080 5.591 1.00 49.06 88 ASN A O 1
ATOM 660 N N . ALA A 1 89 ? -7.275 15.024 6.157 1.00 48.91 89 ALA A N 1
ATOM 661 C CA . ALA A 1 89 ? -6.969 15.213 7.577 1.00 48.91 89 ALA A CA 1
ATOM 662 C C . ALA A 1 89 ? -5.618 14.548 7.875 1.00 48.91 89 ALA A C 1
ATOM 664 O O . ALA A 1 89 ? -5.333 13.489 7.318 1.00 48.91 89 ALA A O 1
ATOM 665 N N . SER A 1 90 ? -4.788 15.146 8.735 1.00 56.50 90 SER A N 1
ATOM 666 C CA . SER A 1 90 ? -3.687 14.406 9.356 1.00 56.50 90 SER A CA 1
ATOM 667 C C . SER A 1 90 ? -4.307 13.207 10.064 1.00 56.50 90 SER A C 1
ATOM 669 O O . SER A 1 90 ? -4.958 13.391 11.093 1.00 56.50 90 SER A O 1
ATOM 671 N N . LEU A 1 91 ? -4.180 12.017 9.474 1.00 66.50 91 LEU A N 1
ATOM 672 C CA . LEU A 1 91 ? -4.738 10.807 10.056 1.00 66.50 91 LEU A CA 1
ATOM 673 C C . LEU A 1 91 ? -4.124 10.628 11.436 1.00 66.50 91 LEU A C 1
ATOM 675 O O . LEU A 1 91 ? -2.901 10.653 11.611 1.00 66.50 91 LEU A O 1
ATOM 679 N N . THR A 1 92 ? -4.994 10.518 12.427 1.00 68.56 92 THR A N 1
ATOM 680 C CA . THR A 1 92 ? -4.592 10.380 13.813 1.00 68.56 92 THR A CA 1
ATOM 681 C C . THR A 1 92 ? -4.281 8.920 14.118 1.00 68.56 92 THR A C 1
ATOM 683 O O . THR A 1 92 ? -4.698 7.991 13.426 1.00 68.56 92 THR A O 1
ATOM 686 N N . GLN A 1 93 ? -3.571 8.703 15.218 1.00 70.25 93 GLN A N 1
ATOM 687 C CA . GLN A 1 93 ? -3.404 7.373 15.793 1.00 70.25 93 GLN A CA 1
ATOM 688 C C . GLN A 1 93 ? -4.757 6.680 16.057 1.00 70.25 93 GLN A C 1
ATOM 690 O O . GLN A 1 93 ? -4.896 5.482 15.825 1.00 70.25 93 GLN A O 1
ATOM 695 N N . GLU A 1 94 ? -5.759 7.433 16.516 1.00 74.75 94 GLU A N 1
ATOM 696 C CA . GLU A 1 94 ? -7.099 6.915 16.804 1.00 74.75 94 GLU A CA 1
ATOM 697 C C . GLU A 1 94 ? -7.813 6.425 15.535 1.00 74.75 94 GLU A C 1
ATOM 699 O O . GLU A 1 94 ? -8.558 5.440 15.589 1.00 74.75 94 GLU A O 1
ATOM 704 N N . ASP A 1 95 ? -7.542 7.048 14.384 1.00 77.38 95 ASP A N 1
ATOM 705 C CA . ASP A 1 95 ? -8.070 6.610 13.090 1.00 77.38 95 ASP A CA 1
ATOM 706 C C . ASP A 1 95 ? -7.510 5.238 12.701 1.00 77.38 95 ASP A C 1
ATOM 708 O O . ASP A 1 95 ? -8.278 4.349 12.327 1.00 77.38 95 ASP A O 1
ATOM 712 N N . LEU A 1 96 ? -6.196 5.026 12.858 1.00 78.12 96 LEU A N 1
ATOM 713 C CA . LEU A 1 96 ? -5.569 3.726 12.598 1.00 78.12 96 LEU A CA 1
ATOM 714 C C . LEU A 1 96 ? -6.103 2.649 13.547 1.00 78.12 96 LEU A C 1
ATOM 716 O O . LEU A 1 96 ? -6.466 1.564 13.099 1.00 78.12 96 LEU A O 1
ATOM 720 N N . GLU A 1 97 ? -6.210 2.938 14.845 1.00 79.00 97 GLU A N 1
ATOM 721 C CA . GLU A 1 97 ? -6.782 1.998 15.817 1.00 79.00 97 GLU A CA 1
ATOM 722 C C . GLU A 1 97 ? -8.246 1.661 15.493 1.00 79.00 97 GLU A C 1
ATOM 724 O O . GLU A 1 97 ? -8.673 0.509 15.596 1.00 79.00 97 GLU A O 1
ATOM 729 N N . THR A 1 98 ? -9.030 2.654 15.071 1.00 82.31 98 THR A N 1
ATOM 730 C CA . THR A 1 98 ? -10.424 2.460 14.652 1.00 82.31 98 THR A CA 1
ATOM 731 C C . THR A 1 98 ? -10.513 1.618 13.388 1.00 82.31 98 THR A C 1
ATOM 733 O O . THR A 1 98 ? -11.376 0.740 13.308 1.00 82.31 98 THR A O 1
ATOM 736 N N . ALA A 1 99 ? -9.623 1.845 12.424 1.00 83.69 99 ALA A N 1
ATOM 737 C CA . ALA A 1 99 ? -9.535 1.050 11.210 1.00 83.69 99 ALA A CA 1
ATOM 738 C C . ALA A 1 99 ? -9.143 -0.400 11.527 1.00 83.69 99 ALA A C 1
ATOM 740 O O . ALA A 1 99 ? -9.812 -1.314 11.057 1.00 83.69 99 ALA A O 1
ATOM 741 N N . LEU A 1 100 ? -8.149 -0.622 12.394 1.00 82.75 100 LEU A N 1
ATOM 742 C CA . LEU A 1 100 ? -7.691 -1.959 12.801 1.00 82.75 100 LEU A CA 1
ATOM 743 C C . LEU A 1 100 ? -8.752 -2.753 13.570 1.00 82.75 100 LEU A C 1
ATOM 745 O O . LEU A 1 100 ? -8.806 -3.975 13.465 1.00 82.75 100 LEU A O 1
ATOM 749 N N . ARG A 1 101 ? -9.635 -2.078 14.318 1.00 84.06 101 ARG A N 1
ATOM 750 C CA . ARG A 1 101 ? -10.796 -2.729 14.951 1.00 84.06 101 ARG A CA 1
ATOM 751 C C . ARG A 1 101 ? -11.831 -3.227 13.938 1.00 84.06 101 ARG A C 1
ATOM 753 O O . ARG A 1 101 ? -12.581 -4.145 14.255 1.00 84.06 101 ARG A O 1
ATOM 760 N N . LYS A 1 102 ? -11.908 -2.605 12.759 1.00 85.69 102 LYS A N 1
ATOM 761 C CA . LYS A 1 102 ? -12.883 -2.932 11.705 1.00 85.69 102 LYS A CA 1
ATOM 762 C C . LYS A 1 102 ? -12.313 -3.870 10.648 1.00 85.69 102 LYS A C 1
ATOM 764 O O . LYS A 1 102 ? -13.042 -4.704 10.120 1.00 85.69 102 LYS A O 1
ATOM 769 N N . HIS A 1 103 ? -11.028 -3.730 10.345 1.00 86.69 103 HIS A N 1
ATOM 770 C CA . HIS A 1 103 ? -10.367 -4.420 9.251 1.00 86.69 103 HIS A CA 1
ATOM 771 C C . HIS A 1 103 ? -9.116 -5.139 9.766 1.00 86.69 103 HIS A C 1
ATOM 773 O O . HIS A 1 103 ? -8.212 -4.490 10.294 1.00 86.69 103 HIS A O 1
ATOM 779 N N . PRO A 1 104 ? -9.022 -6.469 9.585 1.00 85.81 104 PRO A N 1
ATOM 780 C CA . PRO A 1 104 ? -7.848 -7.236 9.998 1.00 85.81 104 PRO A CA 1
ATOM 781 C C . PRO A 1 104 ? -6.629 -6.970 9.110 1.00 85.81 104 PRO A C 1
ATOM 783 O O . PRO A 1 104 ? -5.515 -7.320 9.480 1.00 85.81 104 PRO A O 1
ATOM 786 N N . VAL A 1 105 ? -6.824 -6.372 7.935 1.00 90.31 105 VAL A N 1
ATOM 787 C CA . VAL A 1 105 ? -5.753 -6.003 7.012 1.00 90.31 105 VAL A CA 1
ATOM 788 C C . VAL A 1 105 ? -5.954 -4.555 6.603 1.00 90.31 105 VAL A C 1
ATOM 790 O O . VAL A 1 105 ? -7.073 -4.160 6.290 1.00 90.31 105 VAL A O 1
ATOM 793 N N . LEU A 1 106 ? -4.876 -3.782 6.595 1.00 91.00 106 LEU A N 1
ATOM 794 C CA . LEU A 1 106 ? -4.827 -2.418 6.090 1.00 91.00 106 LEU A CA 1
ATOM 795 C C . LEU A 1 106 ? -3.557 -2.233 5.262 1.00 91.00 106 LEU A C 1
ATOM 797 O O . LEU A 1 106 ? -2.534 -2.859 5.536 1.00 91.00 106 LEU A O 1
ATOM 801 N N . ILE A 1 107 ? -3.600 -1.327 4.294 1.00 91.69 107 ILE A N 1
ATOM 802 C CA . ILE A 1 107 ? -2.396 -0.771 3.668 1.00 91.69 107 ILE A CA 1
ATOM 803 C C . ILE A 1 107 ? -2.273 0.677 4.123 1.00 91.69 107 ILE A C 1
ATOM 805 O O . ILE A 1 107 ? -3.255 1.414 4.131 1.00 91.69 107 ILE A O 1
ATOM 809 N N . VAL A 1 108 ? -1.084 1.078 4.551 1.00 88.19 108 VAL A N 1
ATOM 810 C CA . VAL A 1 108 ? -0.849 2.350 5.230 1.00 88.19 108 VAL A CA 1
ATOM 811 C C . VAL A 1 108 ? 0.265 3.106 4.528 1.00 88.19 108 VAL A C 1
ATOM 813 O O . VAL A 1 108 ? 1.349 2.572 4.305 1.00 88.19 108 VAL A O 1
ATOM 816 N N . GLU A 1 109 ? -0.018 4.357 4.190 1.00 87.19 109 GLU A N 1
ATOM 817 C CA . GLU A 1 109 ? 0.908 5.319 3.605 1.00 87.19 109 GLU A CA 1
ATOM 818 C C . GLU A 1 109 ? 1.362 6.299 4.681 1.00 87.19 109 GLU A C 1
ATOM 820 O O . GLU A 1 109 ? 0.537 6.819 5.439 1.00 87.19 109 GLU A O 1
ATOM 825 N N . THR A 1 110 ? 2.659 6.583 4.745 1.00 81.75 110 THR A N 1
ATOM 826 C CA . THR A 1 110 ? 3.225 7.531 5.708 1.00 81.75 110 THR A CA 1
ATOM 827 C C . THR A 1 110 ? 3.561 8.868 5.062 1.00 81.75 110 THR A C 1
ATOM 829 O O . THR A 1 110 ? 3.778 8.953 3.854 1.00 81.75 110 THR A O 1
ATOM 832 N N . LEU A 1 111 ? 3.656 9.936 5.860 1.00 73.94 111 LEU A N 1
ATOM 833 C CA . LEU A 1 111 ? 4.039 11.272 5.373 1.00 73.94 111 LEU A CA 1
ATOM 834 C C . LEU A 1 111 ? 5.466 11.311 4.799 1.00 73.94 111 LEU A C 1
ATOM 836 O O . LEU A 1 111 ? 5.802 12.229 4.056 1.00 73.94 111 LEU A O 1
ATOM 840 N N . ALA A 1 112 ? 6.298 10.312 5.112 1.00 75.19 112 ALA A N 1
ATOM 841 C CA . ALA A 1 112 ? 7.617 10.126 4.507 1.00 75.19 112 ALA A CA 1
ATOM 842 C C . ALA A 1 112 ? 7.555 9.502 3.099 1.00 75.19 112 ALA A C 1
ATOM 844 O O . ALA A 1 112 ? 8.590 9.305 2.465 1.00 75.19 112 ALA A O 1
ATOM 845 N N . GLY A 1 113 ? 6.355 9.181 2.613 1.00 77.81 113 GLY A N 1
ATOM 846 C CA . GLY A 1 113 ? 6.118 8.576 1.312 1.00 77.81 113 GLY A CA 1
ATOM 847 C C . GLY A 1 113 ? 6.427 7.083 1.246 1.00 77.81 113 GLY A C 1
ATOM 848 O O . GLY A 1 113 ? 6.787 6.573 0.186 1.00 77.81 113 GLY A O 1
ATOM 849 N N . HIS A 1 114 ? 6.305 6.385 2.377 1.00 84.81 114 HIS A N 1
ATOM 850 C CA . HIS A 1 114 ? 6.466 4.936 2.468 1.00 84.81 114 HIS A CA 1
ATOM 851 C C . HIS A 1 114 ? 5.106 4.245 2.555 1.00 84.81 114 HIS A C 1
ATOM 853 O O . HIS A 1 114 ? 4.192 4.767 3.189 1.00 84.81 114 HIS A O 1
ATOM 859 N N . LEU A 1 115 ? 4.980 3.069 1.940 1.00 88.31 115 LEU A N 1
ATOM 860 C CA . LEU A 1 115 ? 3.756 2.269 1.955 1.00 88.31 115 LEU A CA 1
ATOM 861 C C . LEU A 1 115 ? 4.037 0.914 2.605 1.00 88.31 115 LEU A C 1
ATOM 863 O O . LEU A 1 115 ? 5.003 0.251 2.234 1.00 88.31 115 LEU A O 1
ATOM 867 N N . THR A 1 116 ? 3.187 0.493 3.538 1.00 89.50 116 THR A N 1
ATOM 868 C CA . THR A 1 116 ? 3.332 -0.784 4.247 1.00 89.50 116 THR A CA 1
ATOM 869 C C . THR A 1 116 ? 1.993 -1.488 4.453 1.00 89.50 116 THR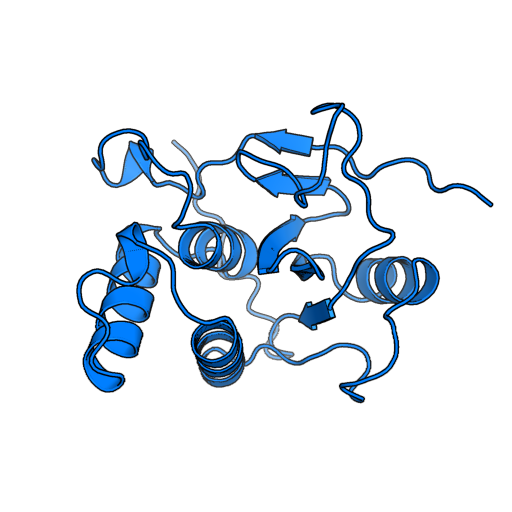 A C 1
ATOM 871 O O . THR A 1 116 ? 0.939 -0.855 4.388 1.00 89.50 116 THR A O 1
ATOM 874 N N . ALA A 1 117 ? 2.022 -2.791 4.725 1.00 91.06 117 ALA A N 1
ATOM 875 C CA . ALA A 1 117 ? 0.838 -3.550 5.112 1.00 91.06 117 ALA A CA 1
ATOM 876 C C . ALA A 1 117 ? 0.783 -3.719 6.635 1.00 91.06 117 ALA A C 1
ATOM 878 O O . ALA A 1 117 ? 1.781 -4.062 7.269 1.00 91.06 117 ALA A O 1
ATOM 879 N N . VAL A 1 118 ? -0.399 -3.533 7.217 1.00 88.56 118 VAL A N 1
ATOM 880 C CA . VAL A 1 118 ? -0.686 -3.881 8.609 1.00 88.56 118 VAL A CA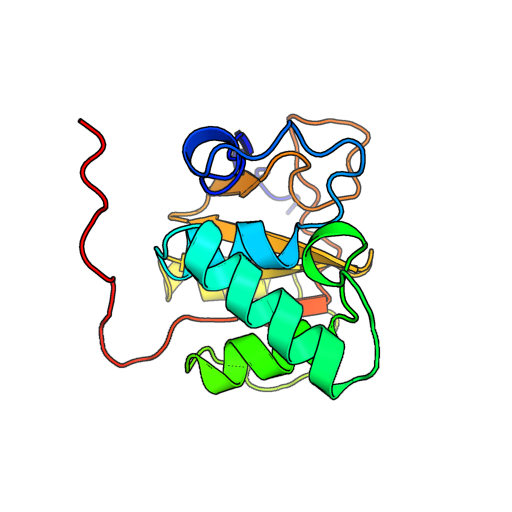 1
ATOM 881 C C . VAL A 1 118 ? -1.659 -5.050 8.620 1.00 88.56 118 VAL A C 1
ATOM 883 O O . VAL A 1 118 ? -2.779 -4.933 8.130 1.00 88.56 118 VAL A O 1
ATOM 886 N N . VAL A 1 119 ? -1.232 -6.181 9.172 1.00 89.38 119 VAL A N 1
ATOM 887 C CA . VAL A 1 119 ? -2.003 -7.427 9.225 1.00 89.38 119 VAL A CA 1
ATOM 888 C C . VAL A 1 119 ? -2.166 -7.826 10.684 1.00 89.38 119 VAL A C 1
ATOM 890 O O . VAL A 1 119 ? -1.187 -7.987 11.405 1.00 89.38 119 VAL A O 1
ATOM 893 N N . ASN A 1 120 ? -3.410 -7.964 11.138 1.00 86.81 120 ASN A N 1
ATOM 894 C CA . ASN A 1 120 ? -3.779 -8.315 12.511 1.00 86.81 120 ASN A CA 1
ATOM 895 C C . ASN A 1 120 ? -3.055 -7.464 13.573 1.00 86.81 120 ASN A C 1
ATOM 897 O O . ASN A 1 120 ? -2.650 -7.967 14.618 1.00 86.81 120 ASN A O 1
ATOM 901 N N . GLY A 1 121 ? -2.871 -6.170 13.290 1.00 83.00 121 GLY A N 1
ATOM 902 C CA . GLY A 1 121 ? -2.187 -5.238 14.188 1.00 83.00 121 GLY A CA 1
ATOM 903 C C . GLY A 1 121 ? -0.656 -5.328 14.189 1.00 83.00 121 GLY A C 1
ATOM 904 O O . GLY A 1 121 ? -0.033 -4.677 15.019 1.00 83.00 121 GLY A O 1
ATOM 905 N N . ALA A 1 122 ? -0.036 -6.082 13.279 1.00 85.69 122 ALA A N 1
ATOM 906 C CA . ALA A 1 122 ? 1.412 -6.090 13.066 1.00 85.69 122 ALA A CA 1
ATOM 907 C C . ALA A 1 122 ? 1.772 -5.438 11.726 1.00 85.69 122 ALA A C 1
ATOM 909 O O . ALA A 1 122 ? 1.058 -5.597 10.739 1.00 85.69 122 ALA A O 1
ATOM 910 N N . VAL A 1 123 ? 2.882 -4.707 11.680 1.00 86.38 123 VAL A N 1
ATOM 911 C CA . VAL A 1 123 ? 3.433 -4.117 10.453 1.00 86.38 123 VAL A CA 1
ATOM 912 C C . VAL A 1 123 ? 4.265 -5.173 9.743 1.00 86.38 123 VAL A C 1
ATOM 914 O O . VAL A 1 123 ? 5.187 -5.722 10.340 1.00 86.38 123 VAL A O 1
ATOM 917 N N . HIS A 1 124 ? 3.974 -5.435 8.475 1.00 87.94 124 HIS A N 1
ATOM 918 C CA . HIS A 1 124 ? 4.717 -6.380 7.649 1.00 87.94 124 HIS A CA 1
ATOM 919 C C . HIS A 1 124 ? 5.545 -5.623 6.612 1.00 87.94 124 HIS A C 1
ATOM 921 O O . HIS A 1 124 ? 5.027 -5.166 5.592 1.00 87.94 124 HIS A O 1
ATOM 927 N N . ASP A 1 125 ? 6.840 -5.473 6.885 1.00 83.81 125 ASP A N 1
ATOM 928 C CA . ASP A 1 125 ? 7.763 -4.729 6.025 1.00 83.81 125 ASP A CA 1
ATOM 929 C C . ASP A 1 125 ? 9.222 -5.076 6.329 1.00 83.81 125 ASP A C 1
ATOM 931 O O . ASP A 1 125 ? 9.545 -5.582 7.400 1.00 83.81 125 ASP A O 1
ATOM 935 N N . LEU A 1 126 ? 10.126 -4.704 5.428 1.00 78.94 126 LEU A N 1
ATOM 936 C CA . LEU A 1 126 ? 11.569 -4.698 5.662 1.00 78.94 126 LEU A CA 1
ATOM 937 C C . LEU A 1 126 ? 12.039 -3.462 6.439 1.00 78.94 126 LEU A C 1
ATOM 939 O O . LEU A 1 126 ? 13.071 -3.520 7.102 1.00 78.94 126 LEU A O 1
ATOM 943 N N . GLN A 1 127 ? 11.316 -2.339 6.346 1.00 68.81 127 GLN A N 1
ATOM 944 C CA . GLN A 1 127 ? 11.724 -1.050 6.936 1.00 68.81 127 GLN A CA 1
ATOM 945 C C . GLN A 1 127 ? 10.713 -0.484 7.948 1.00 68.81 127 GLN A C 1
ATOM 947 O O . GLN A 1 127 ? 10.830 0.663 8.387 1.00 68.81 127 GLN A O 1
ATOM 952 N N . GLY A 1 128 ? 9.710 -1.279 8.320 1.00 67.31 128 GLY A N 1
ATOM 953 C CA . GLY A 1 128 ? 8.556 -0.812 9.085 1.00 67.31 128 GLY A CA 1
ATOM 954 C C . GLY A 1 128 ? 7.812 0.323 8.377 1.00 67.31 128 GLY A C 1
ATOM 955 O O . GLY A 1 128 ? 7.751 0.364 7.156 1.00 67.31 128 GLY A O 1
ATOM 956 N N . MET A 1 129 ? 7.258 1.263 9.145 1.00 60.81 129 MET A N 1
ATOM 957 C CA . MET A 1 129 ? 6.505 2.412 8.617 1.00 60.81 129 MET A CA 1
ATOM 958 C C . MET A 1 129 ? 7.370 3.628 8.231 1.00 60.81 129 MET A C 1
ATOM 960 O O . MET A 1 129 ? 6.804 4.640 7.851 1.00 60.81 129 MET A O 1
ATOM 964 N N . SER A 1 130 ? 8.711 3.565 8.294 1.00 56.03 130 SER A N 1
ATOM 965 C CA . SER A 1 130 ? 9.642 4.659 7.920 1.00 56.03 130 SER A CA 1
ATOM 966 C C . SER A 1 130 ? 9.190 6.068 8.395 1.00 56.03 130 SER A C 1
ATOM 968 O O . SER A 1 130 ? 8.492 6.786 7.683 1.00 56.03 130 SER A O 1
ATOM 970 N N . THR A 1 131 ? 9.526 6.526 9.608 1.00 46.53 131 THR A N 1
ATOM 971 C CA . THR A 1 131 ? 10.873 6.952 10.040 1.00 46.53 131 THR A CA 1
ATOM 972 C C . THR A 1 131 ? 11.255 6.321 11.386 1.00 46.53 131 THR A C 1
ATOM 974 O O . THR A 1 131 ? 10.727 6.679 12.436 1.00 46.53 131 THR A O 1
ATOM 977 N N . ALA A 1 132 ? 12.191 5.372 11.377 1.00 39.88 132 ALA A N 1
ATOM 978 C CA . ALA A 1 132 ? 12.644 4.697 12.588 1.00 39.88 132 ALA A CA 1
ATOM 979 C C . ALA A 1 132 ? 14.149 4.898 12.797 1.00 39.88 132 ALA A C 1
ATOM 981 O O . ALA A 1 132 ? 14.972 4.358 12.063 1.00 39.88 132 ALA A O 1
ATOM 982 N N . THR A 1 133 ? 14.503 5.643 13.844 1.00 39.78 133 THR A N 1
ATOM 983 C CA . THR A 1 133 ? 15.776 5.487 14.564 1.00 39.78 133 THR A CA 1
ATOM 984 C C . THR A 1 133 ? 15.792 4.220 15.432 1.00 39.78 133 THR A C 1
ATOM 986 O O . THR A 1 133 ? 16.825 3.910 16.015 1.00 39.78 133 THR A O 1
ATOM 989 N N . ASP A 1 134 ? 14.684 3.470 15.495 1.00 47.38 134 ASP A N 1
ATOM 990 C CA . ASP A 1 134 ? 14.587 2.186 16.189 1.00 47.38 134 ASP A CA 1
ATOM 991 C C . ASP A 1 134 ? 13.742 1.168 15.384 1.00 47.38 134 ASP A C 1
ATOM 993 O O . ASP A 1 134 ? 12.517 1.309 15.316 1.00 47.38 134 ASP A O 1
ATOM 997 N N . PRO A 1 135 ? 14.355 0.132 14.780 1.00 48.19 135 PRO A N 1
ATOM 998 C CA . PRO A 1 135 ? 13.646 -0.905 14.027 1.00 48.19 135 PRO A CA 1
ATOM 999 C C . PRO A 1 135 ? 12.655 -1.725 14.873 1.00 48.19 135 PRO A C 1
ATOM 1001 O O . PRO A 1 135 ? 11.834 -2.436 14.301 1.00 48.19 135 PRO A O 1
ATOM 1004 N N . ALA A 1 136 ? 12.689 -1.628 16.206 1.00 45.53 136 ALA A N 1
ATOM 1005 C CA . ALA A 1 136 ? 11.732 -2.303 17.081 1.00 45.53 136 ALA A CA 1
ATOM 1006 C C . ALA A 1 136 ? 10.419 -1.519 17.296 1.00 45.53 136 ALA A C 1
ATOM 1008 O O . ALA A 1 136 ? 9.457 -2.088 17.810 1.00 45.53 136 ALA A O 1
ATOM 1009 N N . HIS A 1 137 ? 10.353 -0.236 16.907 1.00 47.59 137 HIS A N 1
ATOM 1010 C CA . HIS A 1 137 ? 9.236 0.656 17.241 1.00 47.59 137 HIS A CA 1
ATOM 1011 C C . HIS A 1 137 ? 8.845 1.518 16.030 1.00 47.59 137 HIS A C 1
ATOM 1013 O O . HIS A 1 137 ? 9.317 2.643 15.856 1.00 47.59 137 HIS A O 1
ATOM 1019 N N . ALA A 1 138 ? 7.962 1.003 15.169 1.00 52.47 138 ALA A N 1
ATOM 1020 C CA . ALA A 1 138 ? 7.484 1.751 14.011 1.00 52.47 138 ALA A CA 1
ATOM 1021 C C . ALA A 1 138 ? 6.632 2.954 14.463 1.00 52.47 138 ALA A C 1
ATOM 1023 O O . ALA A 1 138 ? 5.569 2.788 15.063 1.00 52.47 138 ALA A O 1
ATOM 1024 N N . ARG A 1 139 ? 7.105 4.176 14.190 1.00 53.31 139 ARG A N 1
ATOM 1025 C CA . ARG A 1 139 ? 6.360 5.407 14.475 1.00 53.31 139 ARG A CA 1
ATOM 1026 C C . ARG A 1 139 ? 5.109 5.484 13.599 1.00 53.31 139 ARG A C 1
ATOM 1028 O O . ARG A 1 139 ? 5.193 5.540 12.378 1.00 53.31 139 ARG A O 1
ATOM 1035 N N . THR A 1 140 ? 3.951 5.479 14.242 1.00 54.38 140 THR A N 1
ATOM 1036 C CA . THR A 1 140 ? 2.604 5.518 13.643 1.00 54.38 140 THR A CA 1
ATOM 1037 C C . THR A 1 140 ? 2.019 6.926 13.560 1.00 54.38 140 THR A C 1
ATOM 1039 O O . THR A 1 140 ? 0.878 7.090 13.152 1.00 54.38 140 THR A O 1
ATOM 1042 N N . ASP A 1 141 ? 2.742 7.950 14.014 1.00 52.44 141 ASP A N 1
ATOM 1043 C CA . ASP A 1 141 ? 2.227 9.315 14.176 1.00 52.44 141 ASP A CA 1
ATOM 1044 C C . ASP A 1 141 ? 2.337 10.182 12.911 1.00 52.44 141 ASP A C 1
ATOM 1046 O O . ASP A 1 141 ? 2.101 11.386 12.959 1.00 52.44 141 ASP A O 1
ATOM 1050 N N . GLN A 1 142 ? 2.684 9.581 11.771 1.00 67.88 142 GLN A N 1
ATOM 1051 C CA . GLN A 1 142 ? 2.835 10.271 10.490 1.00 67.88 142 GLN A CA 1
ATOM 1052 C C . GLN A 1 142 ? 2.149 9.502 9.361 1.00 67.88 142 GLN A C 1
ATOM 1054 O O . GLN A 1 142 ? 2.804 9.053 8.423 1.00 67.88 142 GLN A O 1
ATOM 1059 N N . LEU A 1 143 ? 0.832 9.333 9.452 1.00 75.06 143 LEU A N 1
ATOM 1060 C CA . LEU A 1 143 ? 0.042 8.676 8.412 1.00 75.06 143 LEU A CA 1
ATOM 1061 C C . LEU A 1 143 ? -0.467 9.697 7.391 1.00 75.06 143 LEU A C 1
ATOM 1063 O O . LEU A 1 143 ? -1.030 10.730 7.753 1.00 75.06 143 LEU A O 1
ATOM 1067 N N . ALA A 1 144 ? -0.268 9.391 6.112 1.00 79.56 144 ALA A N 1
ATOM 1068 C CA . ALA A 1 144 ? -0.801 10.146 4.983 1.00 79.56 144 ALA A CA 1
ATOM 1069 C C . ALA A 1 144 ? -2.143 9.568 4.510 1.00 79.56 144 ALA A C 1
ATOM 1071 O O . ALA A 1 144 ? -3.076 10.316 4.220 1.00 79.56 144 ALA A O 1
ATOM 1072 N N . ALA A 1 145 ? -2.244 8.237 4.449 1.00 85.25 145 ALA A N 1
ATOM 1073 C CA . ALA A 1 145 ? -3.448 7.525 4.037 1.00 85.25 145 ALA A CA 1
ATOM 1074 C C . ALA A 1 145 ? -3.510 6.125 4.667 1.00 85.25 145 ALA A C 1
ATOM 1076 O O . ALA A 1 145 ? -2.486 5.494 4.917 1.00 85.25 145 ALA A O 1
ATOM 1077 N N . VAL A 1 146 ? -4.722 5.622 4.891 1.00 87.56 146 VAL A N 1
ATOM 1078 C CA . VAL A 1 146 ? -4.996 4.233 5.283 1.00 87.56 146 VAL A CA 1
ATOM 1079 C C . VAL A 1 146 ? -5.997 3.677 4.282 1.00 87.56 146 VAL A C 1
ATOM 1081 O O . VAL A 1 146 ? -6.950 4.365 3.932 1.00 87.56 146 VAL A O 1
ATOM 1084 N N . TYR A 1 147 ? -5.787 2.452 3.815 1.00 90.88 147 TYR A N 1
ATOM 1085 C CA . TYR A 1 147 ? -6.634 1.773 2.843 1.00 90.88 147 TYR A CA 1
ATOM 1086 C C . TYR A 1 147 ? -7.165 0.471 3.447 1.00 90.88 147 TYR A C 1
ATOM 1088 O O . TYR A 1 147 ? -6.389 -0.370 3.902 1.00 90.88 147 TYR A O 1
ATOM 1096 N N . ALA A 1 148 ? -8.485 0.308 3.434 1.00 89.94 148 ALA A N 1
ATOM 1097 C CA . ALA A 1 148 ? -9.181 -0.923 3.768 1.00 89.94 148 ALA A CA 1
ATOM 1098 C C . ALA A 1 148 ? -9.328 -1.830 2.534 1.00 89.94 148 ALA A C 1
ATOM 1100 O O . ALA A 1 148 ? -9.433 -1.324 1.408 1.00 89.94 148 ALA A O 1
ATOM 1101 N N . PRO A 1 149 ? -9.347 -3.158 2.743 1.00 89.31 149 PRO A N 1
ATOM 1102 C CA . PRO A 1 149 ? -9.544 -4.132 1.681 1.00 89.31 149 PRO A CA 1
ATOM 1103 C 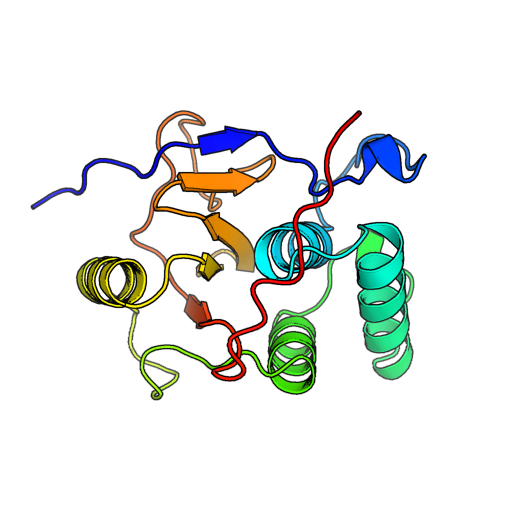C . PRO A 1 149 ? -10.956 -4.013 1.086 1.00 89.31 149 PRO A C 1
ATOM 1105 O O . PRO A 1 149 ? -11.851 -3.467 1.735 1.00 89.31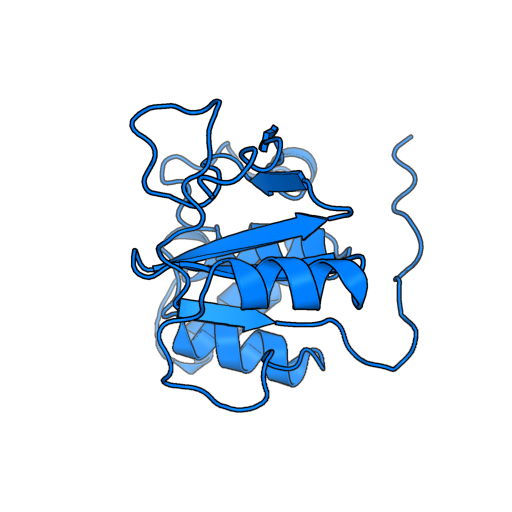 149 PRO A O 1
ATOM 1108 N N . PRO A 1 150 ? -11.179 -4.528 -0.134 1.00 86.00 150 PRO A N 1
ATOM 1109 C CA . PRO A 1 150 ? -12.509 -4.573 -0.736 1.00 86.00 150 PRO A CA 1
ATOM 1110 C C . PRO A 1 150 ? -13.531 -5.331 0.138 1.00 86.00 150 PRO A C 1
ATOM 1112 O O . PRO A 1 150 ? -13.222 -6.369 0.723 1.00 86.00 150 PRO A O 1
ATOM 1115 N N . ASP A 1 151 ? -14.780 -4.844 0.166 1.00 71.06 151 ASP A N 1
ATOM 1116 C CA . ASP A 1 151 ? -15.915 -5.416 0.926 1.00 71.06 151 ASP A CA 1
ATOM 1117 C C . ASP A 1 151 ? -16.374 -6.803 0.428 1.00 71.06 151 ASP A C 1
ATOM 1119 O O . ASP A 1 151 ? -17.301 -7.402 0.971 1.00 71.06 151 ASP A O 1
ATOM 1123 N N . ASP A 1 152 ? -15.744 -7.342 -0.615 1.00 62.06 152 ASP A N 1
ATOM 1124 C CA . ASP A 1 152 ? -16.144 -8.587 -1.274 1.00 62.06 152 ASP A CA 1
ATOM 1125 C C . ASP A 1 152 ? -15.731 -9.856 -0.504 1.00 62.06 152 ASP A C 1
ATOM 1127 O O . ASP A 1 152 ? -15.831 -10.967 -1.031 1.00 62.06 152 ASP A O 1
ATOM 1131 N N . GLY A 1 153 ? -15.274 -9.714 0.746 1.00 50.25 153 GLY A N 1
ATOM 1132 C CA . GLY A 1 153 ? -14.879 -10.830 1.602 1.00 50.25 153 GLY A CA 1
ATOM 1133 C C . GLY A 1 153 ? -13.684 -11.613 1.058 1.00 50.25 153 GLY A C 1
ATOM 1134 O O . GLY A 1 153 ? -13.389 -12.701 1.560 1.00 50.25 153 GLY A O 1
ATOM 1135 N N . ARG A 1 154 ? -12.970 -11.087 0.051 1.00 51.53 154 ARG A N 1
ATOM 1136 C CA . ARG A 1 154 ? -11.754 -11.700 -0.478 1.00 51.53 154 ARG A CA 1
ATOM 1137 C C . ARG A 1 154 ? -10.589 -11.452 0.473 1.00 51.53 154 ARG A C 1
ATOM 1139 O O . ARG A 1 154 ? -9.597 -10.824 0.123 1.00 51.53 154 ARG A O 1
ATOM 1146 N N . ALA A 1 155 ? -10.637 -12.090 1.637 1.00 44.72 155 ALA A N 1
ATOM 1147 C CA . ALA A 1 155 ? -9.427 -12.715 2.141 1.00 44.72 155 ALA A CA 1
ATOM 1148 C C . ALA A 1 155 ? -9.056 -13.793 1.110 1.00 44.72 155 ALA A C 1
ATOM 1150 O O . ALA A 1 155 ? -9.528 -14.928 1.187 1.00 44.72 155 ALA A O 1
ATOM 1151 N N . ARG A 1 156 ? -8.313 -13.415 0.058 1.00 50.78 156 ARG A N 1
ATOM 1152 C CA . ARG A 1 156 ? -7.826 -14.391 -0.921 1.00 50.78 156 ARG A CA 1
ATOM 1153 C C . ARG A 1 156 ? -7.026 -15.436 -0.144 1.00 50.78 156 ARG A C 1
ATOM 1155 O O . ARG A 1 156 ? -6.196 -15.097 0.694 1.00 50.78 156 ARG A O 1
ATOM 1162 N N . VAL A 1 157 ? -7.423 -16.685 -0.364 1.00 42.34 157 VAL A N 1
ATOM 1163 C CA . VAL A 1 157 ? -6.998 -17.935 0.282 1.00 42.34 157 VAL A CA 1
ATOM 1164 C C . VAL A 1 157 ? -5.519 -17.900 0.684 1.00 42.34 157 VAL A C 1
ATOM 1166 O O . VAL A 1 157 ? -4.708 -17.359 -0.070 1.00 42.34 157 VAL A O 1
ATOM 1169 N N . PRO A 1 158 ? -5.125 -18.455 1.843 1.00 40.22 158 PRO A N 1
ATOM 1170 C CA . PRO A 1 158 ? -3.726 -18.458 2.215 1.00 40.22 158 PRO A CA 1
ATOM 1171 C C . PRO A 1 158 ? -2.846 -19.111 1.154 1.00 40.22 158 PRO A C 1
ATOM 1173 O O . PRO A 1 158 ? -3.125 -20.226 0.722 1.00 40.22 158 PRO A O 1
ATOM 1176 N N . HIS A 1 159 ? -1.756 -18.424 0.786 1.00 37.94 159 HIS A N 1
ATOM 1177 C CA . HIS A 1 159 ? -0.551 -19.139 0.403 1.00 37.94 159 HIS A CA 1
ATOM 1178 C C . HIS A 1 159 ? -0.187 -19.983 1.621 1.00 37.94 159 HIS A C 1
ATOM 1180 O O . HIS A 1 159 ? 0.202 -19.468 2.668 1.00 37.94 159 HIS A O 1
ATOM 1186 N N . VAL A 1 160 ? -0.503 -21.267 1.513 1.00 35.19 160 VAL A N 1
ATOM 1187 C CA . VAL A 1 160 ? 0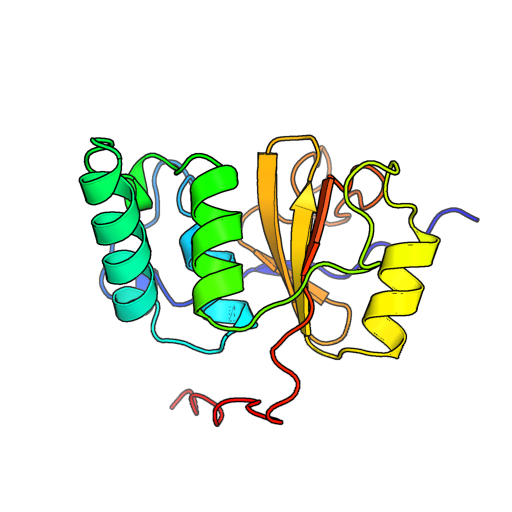.125 -22.300 2.311 1.00 35.19 160 VAL A CA 1
ATOM 1188 C C . VAL A 1 160 ? 1.587 -22.290 1.886 1.00 35.19 160 VAL A C 1
ATOM 1190 O O . VAL A 1 160 ? 1.905 -22.623 0.747 1.00 35.19 160 VAL A O 1
ATOM 1193 N N . ASP A 1 161 ? 2.439 -21.772 2.763 1.00 41.28 161 ASP A N 1
ATOM 1194 C CA . ASP A 1 161 ? 3.866 -22.041 2.696 1.00 41.28 161 ASP A CA 1
ATOM 1195 C C . ASP A 1 161 ? 4.031 -23.535 3.032 1.00 41.28 161 ASP A C 1
ATOM 1197 O O . ASP A 1 161 ? 3.724 -23.955 4.152 1.00 41.28 161 ASP A O 1
ATOM 1201 N N . GLU A 1 162 ? 4.417 -24.336 2.034 1.00 33.78 162 GLU A N 1
ATOM 1202 C CA . GLU A 1 162 ? 5.086 -25.632 2.232 1.00 33.78 162 GLU A CA 1
ATOM 1203 C C . GLU A 1 162 ? 6.603 -25.422 2.279 1.00 33.78 162 GLU A C 1
ATOM 1205 O O . GLU A 1 162 ? 7.117 -24.631 1.451 1.00 33.78 162 GLU A O 1
#

Sequence (162 aa):
MPMTPLPLVLSDGGRAAAGLVPAVTNKDCVTRAIAIGDRRPYTEVHQMVTQAGRDMQLPDAAENGVNLNVAAKLLHDLGWRPVPEVRNASLTQEDLETALRKHPVLIVETLAGHLTAVVNGAVHDLQGMSTATDPAHARTDQLAAVYAPPDDGRARVPHVDE